Protein 5W89 (pdb70)

Structure (mmCIF, N/CA/C/O backbone):
data_5W89
#
_entry.id   5W89
#
_cell.length_a   43.390
_cell.length_b   43.390
_cell.length_c   163.430
_cell.angle_alpha   90.000
_cell.angle_beta   90.000
_cell.angle_gamma   90.000
#
_symmetry.space_group_name_H-M   'P 41 21 2'
#
loop_
_entity.id
_entity.type
_entity.pdbx_description
1 polymer 'Induced myeloid leukemia cell differentiation protein Mcl-1'
2 polymer 'modified Bim BH3 peptide SAH-MS1-18'
3 non-polymer 'ZINC ION'
4 water water
#
loop_
_atom_site.group_PDB
_atom_site.id
_atom_site.type_symbol
_atom_site.label_atom_id
_atom_site.label_alt_id
_atom_site.label_comp_id
_atom_site.label_asym_id
_atom_site.label_entity_id
_atom_site.label_seq_id
_atom_site.pdbx_PDB_ins_code
_atom_site.Cartn_x
_atom_site.Cartn_y
_atom_site.Cartn_z
_atom_site.occupancy
_atom_site.B_iso_or_equiv
_atom_site.auth_seq_id
_atom_site.auth_comp_id
_atom_site.auth_asym_id
_atom_site.auth_atom_id
_atom_site.pdbx_PDB_model_num
ATOM 1 N N . GLY A 1 1 ? 28.230 55.139 -0.336 1.00 71.31 171 GLY A N 1
ATOM 2 C CA . GLY A 1 1 ? 29.330 54.486 0.352 1.00 69.08 171 GLY A CA 1
ATOM 3 C C . GLY A 1 1 ? 28.880 53.247 1.106 1.00 67.89 171 GLY A C 1
ATOM 4 O O . GLY A 1 1 ? 29.071 53.129 2.316 1.00 69.28 171 GLY A O 1
ATOM 7 N N . ASP A 1 2 ? 28.280 52.319 0.363 1.00 64.13 172 ASP A N 1
ATOM 8 C CA . ASP A 1 2 ? 27.732 51.078 0.905 1.00 56.92 172 ASP A CA 1
ATOM 9 C C . ASP A 1 2 ? 26.381 51.306 1.573 1.00 48.14 172 ASP A C 1
ATOM 10 O O . ASP A 1 2 ? 26.266 51.368 2.807 1.00 40.21 172 ASP A O 1
ATOM 19 N N . GLU A 1 3 ? 25.343 51.393 0.746 1.00 44.10 173 GLU A N 1
ATOM 20 C CA A GLU A 1 3 ? 23.992 51.627 1.246 0.50 42.17 173 GLU A CA 1
ATOM 21 C CA B GLU A 1 3 ? 24.012 51.640 1.278 0.50 43.77 173 GLU A CA 1
ATOM 22 C C . GLU A 1 3 ? 23.491 50.443 2.064 1.00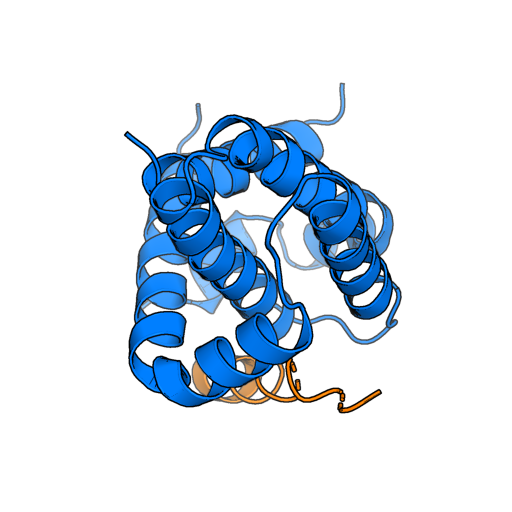 40.12 173 GLU A C 1
ATOM 23 O O . GLU A 1 3 ? 22.781 50.626 3.059 1.00 37.19 173 GLU A O 1
ATOM 46 N N . LEU A 1 4 ? 23.832 49.217 1.654 1.00 34.25 174 LEU A N 1
ATOM 47 C CA . LEU A 1 4 ? 23.374 48.057 2.419 1.00 27.69 174 LEU A CA 1
ATOM 48 C C . LEU A 1 4 ? 23.929 48.095 3.832 1.00 25.77 174 LEU A C 1
ATOM 49 O O . LEU A 1 4 ? 23.204 47.843 4.799 1.00 25.40 174 LEU A O 1
ATOM 65 N N . TYR A 1 5 ? 25.217 48.403 3.974 1.00 27.39 175 TYR A N 1
ATOM 66 C CA . TYR A 1 5 ? 25.792 48.538 5.306 1.00 26.03 175 TYR A CA 1
ATOM 67 C C . TYR A 1 5 ? 25.079 49.624 6.095 1.00 26.08 175 TYR A C 1
ATOM 68 O O . TYR A 1 5 ? 24.700 49.417 7.247 1.00 23.01 175 TYR A O 1
ATOM 86 N N . ARG A 1 6 ? 24.917 50.804 5.499 1.00 27.27 176 ARG A N 1
ATOM 87 C CA . ARG A 1 6 ? 24.267 51.903 6.202 1.00 27.33 176 ARG A CA 1
ATOM 88 C C . ARG A 1 6 ? 22.869 51.515 6.671 1.00 25.49 176 ARG A C 1
ATOM 89 O O . ARG A 1 6 ? 22.473 51.793 7.812 1.00 24.53 176 ARG A O 1
ATOM 110 N N . GLN A 1 7 ? 22.094 50.890 5.795 1.00 23.78 177 GLN A N 1
ATOM 111 C CA . GLN A 1 7 ? 20.731 50.497 6.142 1.00 22.50 177 GLN A CA 1
ATOM 112 C C . GLN A 1 7 ? 20.731 49.445 7.248 1.00 21.90 177 GLN A C 1
ATOM 113 O O . GLN A 1 7 ? 19.953 49.530 8.212 1.00 20.26 177 GLN A O 1
ATOM 127 N N . SER A 1 8 ? 21.588 48.431 7.109 1.00 19.56 178 SER A N 1
ATOM 128 C CA . SER A 1 8 ? 21.693 47.380 8.111 1.00 17.82 178 SER A CA 1
ATOM 129 C C . SER A 1 8 ? 22.072 47.962 9.462 1.00 19.72 178 SER A C 1
ATOM 130 O O . SER A 1 8 ? 21.491 47.599 10.491 1.00 19.07 178 SER A O 1
ATOM 138 N N . LEU A 1 9 ? 23.043 48.876 9.479 1.00 19.58 179 LEU A N 1
ATOM 139 C CA . LEU A 1 9 ? 23.463 49.477 10.735 1.00 20.96 179 LEU A CA 1
ATOM 140 C C . LEU A 1 9 ? 22.325 50.263 11.371 1.00 20.32 179 LEU A C 1
ATOM 141 O O . LEU A 1 9 ? 22.150 50.229 12.594 1.00 20.36 179 LEU A O 1
ATOM 157 N N . GLU A 1 10 ? 21.558 51.004 10.573 1.00 19.41 180 GLU A N 1
ATOM 158 C CA . GLU A 1 10 ? 20.463 51.773 11.140 1.00 20.26 180 GLU A CA 1
ATOM 159 C C . GLU A 1 10 ? 19.453 50.856 11.813 1.00 20.94 180 GLU A C 1
ATOM 160 O O . GLU A 1 10 ? 19.026 51.100 12.949 1.00 23.25 180 GLU A O 1
ATOM 172 N N . ILE A 1 11 ? 19.045 49.795 11.119 1.00 19.63 181 ILE A N 1
ATOM 173 C CA . ILE A 1 11 ? 18.052 48.874 11.664 1.00 20.87 181 ILE A CA 1
ATOM 174 C C . ILE A 1 11 ? 18.578 48.202 12.925 1.00 17.60 181 ILE A C 1
ATOM 175 O O . ILE A 1 11 ? 17.930 48.216 13.976 1.00 19.10 181 ILE A O 1
ATOM 191 N N . ILE A 1 12 ? 19.765 47.598 12.837 1.00 17.30 182 ILE A N 1
ATOM 192 C CA . ILE A 1 12 ? 20.283 46.801 13.947 1.00 18.09 182 ILE A CA 1
ATOM 193 C C . ILE A 1 12 ? 20.629 47.688 15.141 1.00 18.10 182 ILE A C 1
ATOM 194 O O . ILE A 1 12 ? 20.342 47.343 16.294 1.00 17.94 182 ILE A O 1
ATOM 210 N N . SER A 1 13 ? 21.238 48.846 14.882 1.00 18.36 183 SER A N 1
ATOM 211 C CA . SER A 1 13 ? 21.575 49.787 15.951 1.00 18.58 183 SER A CA 1
ATOM 212 C C . SER A 1 13 ? 20.333 50.288 16.666 1.00 18.32 183 SER A C 1
ATOM 213 O O . SER A 1 13 ? 20.328 50.420 17.895 1.00 19.68 183 SER A O 1
ATOM 221 N N . ARG A 1 14 ? 19.281 50.624 15.929 1.00 18.47 184 ARG A N 1
ATOM 222 C CA . ARG A 1 14 ? 18.097 51.157 16.594 1.00 18.53 184 ARG A CA 1
ATOM 223 C C . ARG A 1 14 ? 17.495 50.114 17.518 1.00 18.28 184 ARG A C 1
ATOM 224 O O . ARG A 1 14 ? 17.109 50.416 18.649 1.00 20.55 184 ARG A O 1
ATOM 245 N N . TYR A 1 15 ? 17.464 4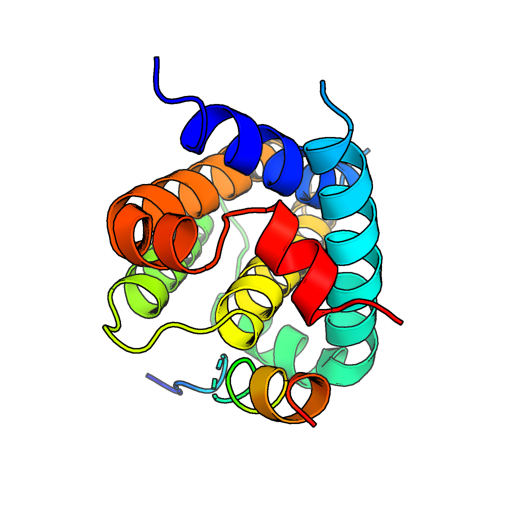8.864 17.066 1.00 17.62 185 TYR A N 1
ATOM 246 C CA . TYR A 1 15 ? 16.898 47.804 17.894 1.00 17.12 185 TYR A CA 1
ATOM 247 C C . TYR A 1 15 ? 17.717 47.588 19.155 1.00 16.07 185 TYR A C 1
ATOM 248 O O . TYR A 1 15 ? 17.165 47.501 20.249 1.00 19.41 185 TYR A O 1
ATOM 266 N N . LEU A 1 16 ? 19.033 47.481 19.025 1.00 16.58 186 LEU A N 1
ATOM 267 C CA . LEU A 1 16 ? 19.846 47.253 20.212 1.00 16.76 186 LEU A CA 1
ATOM 268 C C . LEU A 1 16 ? 19.860 48.467 21.134 1.00 17.96 186 LEU A C 1
ATOM 269 O O . LEU A 1 16 ? 19.789 48.318 22.361 1.00 19.63 186 LEU A O 1
ATOM 285 N N . ARG A 1 17 ? 19.975 49.674 20.576 1.00 19.05 187 ARG A N 1
ATOM 286 C CA . ARG A 1 17 ? 20.006 50.864 21.416 1.00 20.92 187 ARG A CA 1
ATOM 287 C C . ARG A 1 17 ? 18.685 51.086 22.144 1.00 21.37 187 ARG A C 1
ATOM 288 O O . ARG A 1 17 ? 18.671 51.711 23.213 1.00 25.45 187 ARG A O 1
ATOM 309 N N . GLU A 1 18 ? 17.585 50.544 21.606 1.00 22.10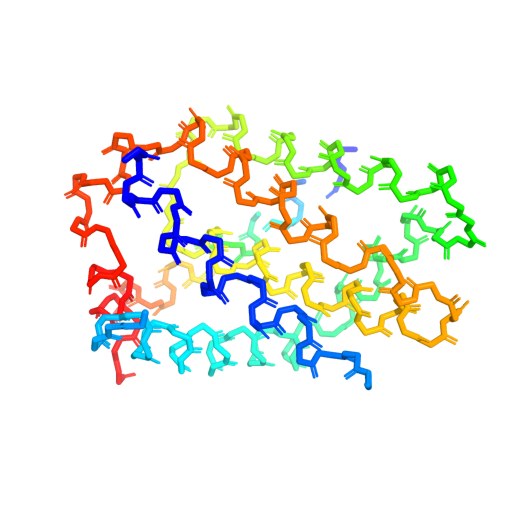 188 GLU A N 1
ATOM 310 C CA . GLU A 1 18 ? 16.286 50.593 22.266 1.00 24.28 188 GLU A CA 1
ATOM 311 C C . GLU A 1 18 ? 16.290 49.893 23.613 1.00 25.00 188 GLU A C 1
ATOM 312 O O . GLU A 1 18 ? 15.367 50.098 24.401 1.00 28.00 188 GLU A O 1
ATOM 324 N N . GLN A 1 19 ? 17.261 49.024 23.866 1.00 21.48 189 GLN A N 1
ATOM 325 C CA . GLN A 1 19 ? 17.341 48.315 25.131 1.00 22.57 189 GLN A CA 1
ATOM 326 C C . GLN A 1 19 ? 18.007 49.156 26.212 1.00 26.10 189 GLN A C 1
ATOM 327 O O . GLN A 1 19 ? 17.910 48.809 27.391 1.00 32.18 189 GLN A O 1
ATOM 341 N N . ALA A 1 20 ? 18.645 50.263 25.840 1.00 29.54 190 ALA A N 1
ATOM 342 C CA . ALA A 1 20 ? 19.298 51.166 26.773 1.00 31.73 190 ALA A CA 1
ATOM 343 C C . ALA A 1 20 ? 18.420 52.387 27.001 1.00 26.90 190 ALA A C 1
ATOM 344 O O . ALA A 1 20 ? 17.361 52.539 26.404 1.00 27.71 190 ALA A O 1
ATOM 351 N N . THR A 1 21 ? 18.854 53.280 27.881 1.00 29.41 191 THR A N 1
ATOM 352 C CA . THR A 1 21 ? 18.044 54.460 28.209 1.00 35.22 191 THR A CA 1
ATOM 353 C C . THR A 1 21 ? 18.638 55.770 27.689 1.00 42.92 191 THR A C 1
ATOM 354 O O . THR A 1 21 ? 19.756 55.801 27.183 1.00 46.15 191 THR A O 1
ATOM 360 N N . SER A 1 32 ? 17.045 57.411 6.684 1.00 63.95 202 SER A N 1
ATOM 361 C CA . SER A 1 32 ? 15.685 56.977 6.981 1.00 69.10 202 SER A CA 1
ATOM 362 C C . SER A 1 32 ? 14.905 56.682 5.698 1.00 72.84 202 SER A C 1
ATOM 363 O O . SER A 1 32 ? 14.774 57.548 4.828 1.00 77.96 202 SER A O 1
ATOM 370 N N . GLY A 1 33 ? 14.389 55.451 5.591 1.00 64.56 203 GLY A N 1
ATOM 371 C CA . GLY A 1 33 ? 13.571 55.064 4.462 1.00 52.96 203 GLY A CA 1
ATOM 372 C C . GLY A 1 33 ? 12.471 54.117 4.900 1.00 43.59 203 GLY A C 1
ATOM 373 O O . GLY A 1 33 ? 12.476 53.594 6.020 1.00 42.40 203 GLY A O 1
ATOM 377 N N . ALA A 1 34 ? 11.516 53.905 3.990 1.00 41.85 204 ALA A N 1
ATOM 378 C CA . ALA A 1 34 ? 10.384 53.033 4.294 1.00 38.91 204 ALA A CA 1
ATOM 379 C C 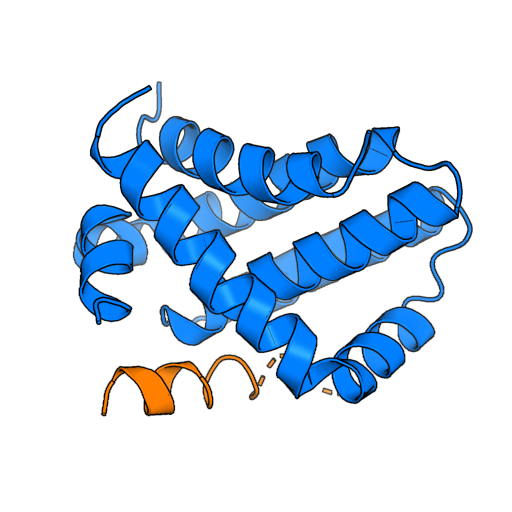. ALA A 1 34 ? 10.839 51.618 4.620 1.00 32.59 204 ALA A C 1
ATOM 380 O O . ALA A 1 34 ? 10.337 50.999 5.564 1.00 31.55 204 ALA A O 1
ATOM 387 N N . THR A 1 35 ? 11.795 51.083 3.856 1.00 31.84 205 THR A N 1
ATOM 388 C CA . THR A 1 35 ? 12.258 49.729 4.124 1.00 28.11 205 THR A CA 1
ATOM 389 C C . THR A 1 35 ? 12.851 49.633 5.518 1.00 25.73 205 THR A C 1
ATOM 390 O O . THR A 1 35 ? 12.593 48.673 6.247 1.00 23.70 205 THR A O 1
ATOM 401 N N . SER A 1 36 ? 13.655 50.622 5.907 1.00 25.41 206 SER A N 1
ATOM 402 C CA . SER A 1 36 ? 14.313 50.551 7.207 1.00 22.91 206 SER A CA 1
ATOM 403 C C . SER A 1 36 ? 13.293 50.572 8.340 1.00 21.87 206 SER A C 1
ATOM 404 O O . SER A 1 36 ? 13.430 49.831 9.319 1.00 22.09 206 SER A O 1
ATOM 412 N N . ARG A 1 37 ? 12.259 51.412 8.228 1.00 23.36 207 ARG A N 1
ATOM 413 C CA . ARG A 1 37 ? 11.234 51.478 9.270 1.00 23.34 207 ARG A CA 1
ATOM 414 C C . ARG A 1 37 ? 10.488 50.159 9.391 1.00 20.29 207 ARG A C 1
ATOM 415 O O . ARG A 1 37 ? 10.243 49.674 10.500 1.00 20.81 207 ARG A O 1
ATOM 436 N N . LYS A 1 38 ? 10.064 49.589 8.264 1.00 19.10 208 LYS A N 1
ATOM 437 C CA . LYS A 1 38 ? 9.347 48.325 8.314 1.00 19.98 208 LYS A CA 1
ATOM 438 C C . LYS A 1 38 ? 10.246 47.206 8.818 1.00 19.39 208 LYS A C 1
ATOM 439 O O . LYS A 1 38 ? 9.781 46.306 9.524 1.00 20.24 208 LYS A O 1
ATOM 458 N N . ALA A 1 39 ? 11.521 47.214 8.422 1.00 19.16 209 ALA A N 1
ATOM 459 C CA . ALA A 1 39 ? 12.429 46.165 8.853 1.00 16.70 209 ALA A CA 1
ATOM 460 C C . ALA A 1 39 ? 12.662 46.251 10.356 1.00 15.68 209 ALA A C 1
ATOM 461 O O . ALA A 1 39 ? 12.702 45.232 11.044 1.00 17.41 209 ALA A O 1
ATOM 468 N N . LEU A 1 40 ? 12.791 47.467 10.893 1.00 17.87 210 LEU A N 1
ATOM 469 C CA . LEU A 1 40 ? 12.926 47.617 12.340 1.00 18.79 210 LEU A CA 1
ATOM 470 C C . LEU A 1 40 ? 11.700 47.076 13.071 1.00 16.77 210 LEU A C 1
ATOM 471 O O . LEU A 1 40 ? 11.824 46.358 14.065 1.00 17.91 210 LEU A O 1
ATOM 487 N N . GLU A 1 41 ? 10.505 47.408 12.589 1.00 18.29 211 GLU A N 1
ATOM 488 C CA . GLU A 1 41 ? 9.299 46.887 13.217 1.00 17.75 211 GLU A CA 1
ATOM 489 C C . GLU A 1 41 ? 9.252 45.360 13.143 1.00 17.70 211 GLU A C 1
ATOM 490 O O . GLU A 1 41 ? 8.907 44.692 14.129 1.00 18.24 211 GLU A O 1
ATOM 502 N N . THR A 1 42 ? 9.626 44.782 11.997 1.00 17.61 212 THR A N 1
ATOM 503 C CA . THR A 1 42 ? 9.662 43.322 11.886 1.00 17.64 212 THR A CA 1
ATOM 504 C C . THR A 1 42 ? 10.702 42.724 12.827 1.00 17.96 212 THR A C 1
ATOM 505 O O . THR A 1 42 ? 10.444 41.734 13.517 1.00 17.35 212 THR A O 1
ATOM 516 N N . LEU A 1 43 ? 11.896 43.308 12.845 1.00 17.79 213 LEU A N 1
ATOM 517 C CA . LEU A 1 43 ? 12.964 42.802 13.690 1.00 17.34 213 LEU A CA 1
ATOM 518 C C . LEU A 1 43 ? 12.561 42.824 15.159 1.00 17.69 213 LEU A C 1
ATOM 519 O O . LEU A 1 43 ? 12.777 41.857 15.896 1.00 18.32 213 LEU A O 1
ATOM 535 N N . ARG A 1 44 ? 12.013 43.944 15.615 1.00 18.47 214 ARG A N 1
ATOM 536 C CA . ARG A 1 44 ? 11.579 44.024 17.003 1.00 20.10 214 ARG A CA 1
ATOM 537 C C . ARG A 1 44 ? 10.472 43.014 17.299 1.00 21.25 214 ARG A C 1
ATOM 538 O O . ARG A 1 44 ? 10.485 42.357 18.352 1.00 20.29 214 ARG A O 1
ATOM 559 N N . ARG A 1 45 ? 9.497 42.881 16.390 1.00 18.39 215 ARG A N 1
ATOM 560 C CA . ARG A 1 45 ? 8.372 41.982 16.639 1.00 19.89 215 ARG A CA 1
ATOM 561 C C . ARG A 1 45 ? 8.852 40.531 16.763 1.00 19.77 215 ARG A C 1
ATOM 562 O O . ARG A 1 45 ? 8.537 39.835 17.739 1.00 20.91 215 ARG A O 1
ATOM 583 N N . VAL A 1 46 ? 9.643 40.066 15.794 1.00 18.57 216 VAL A N 1
ATOM 584 C CA . VAL A 1 46 ? 10.141 38.692 15.823 1.00 18.06 216 VAL A CA 1
ATOM 585 C C . VAL A 1 46 ? 11.172 38.536 16.927 1.00 18.42 216 VAL A C 1
ATOM 586 O O . VAL A 1 46 ? 11.127 37.584 17.708 1.00 19.01 216 VAL A O 1
ATOM 599 N N . GLY A 1 47 ? 12.105 39.480 17.016 1.00 18.07 217 GLY A N 1
ATOM 600 C CA . GLY A 1 47 ? 13.197 39.343 17.974 1.00 18.65 217 GLY A CA 1
ATOM 601 C C . GLY A 1 47 ? 12.738 39.384 19.421 1.00 17.79 217 GLY A C 1
ATOM 602 O O . GLY A 1 47 ? 13.258 38.661 20.270 1.00 18.85 217 GLY A O 1
ATOM 606 N N . ASP A 1 48 ? 11.780 40.246 19.733 1.00 17.71 218 ASP A N 1
ATOM 607 C CA . ASP A 1 48 ? 11.267 40.261 21.093 1.00 18.72 218 ASP A CA 1
ATOM 608 C C . ASP A 1 48 ? 10.519 38.966 21.406 1.00 20.10 218 ASP A C 1
ATOM 609 O O . ASP A 1 48 ? 10.571 38.474 22.538 1.00 19.81 218 ASP A O 1
ATOM 618 N N . GLY A 1 49 ? 9.800 38.421 20.420 1.00 19.43 219 GLY A N 1
ATOM 619 C CA . GLY A 1 49 ? 9.190 37.114 20.589 1.00 19.36 219 GLY A CA 1
ATOM 620 C C . GLY A 1 49 ? 10.208 36.015 20.851 1.00 19.16 219 GLY A C 1
ATOM 621 O O . GLY A 1 49 ? 9.981 35.139 21.685 1.00 21.01 219 GLY A O 1
ATOM 625 N N . VAL A 1 50 ? 11.318 36.011 20.104 1.00 18.56 220 VAL A N 1
ATOM 626 C CA . VAL A 1 50 ? 12.352 35.001 20.320 1.00 19.60 220 VAL A CA 1
ATOM 627 C C . VAL A 1 50 ? 12.878 35.097 21.742 1.00 19.26 220 VAL A C 1
ATOM 628 O O . VAL A 1 50 ? 13.019 34.090 22.436 1.00 18.96 220 VAL A O 1
ATOM 641 N N . GLN A 1 51 ? 13.176 36.319 22.196 1.00 19.49 221 GLN A N 1
ATOM 642 C CA . GLN A 1 51 ? 13.653 36.511 23.569 1.00 18.89 221 GLN A CA 1
ATOM 643 C C . GLN A 1 51 ? 12.649 36.013 24.598 1.00 20.54 221 GLN A C 1
ATOM 644 O O . GLN A 1 51 ? 13.029 35.371 25.583 1.00 26.03 221 GLN A O 1
ATOM 658 N N . ARG A 1 52 ? 11.368 36.320 24.407 1.00 19.53 222 ARG A N 1
ATOM 659 C CA . ARG A 1 52 ? 10.345 35.902 25.362 1.00 24.64 222 ARG A CA 1
ATOM 660 C C . ARG A 1 52 ? 10.259 34.383 25.437 1.00 26.29 222 ARG A C 1
ATOM 661 O O . ARG A 1 52 ? 10.197 33.804 26.525 1.00 28.20 222 ARG A O 1
ATOM 682 N N . ASN A 1 53 ? 10.266 33.720 24.282 1.00 20.95 223 ASN A N 1
ATOM 683 C CA . ASN A 1 53 ? 10.056 32.278 24.230 1.00 23.02 223 ASN A CA 1
ATOM 684 C C . ASN A 1 53 ? 11.306 31.500 24.562 1.00 22.50 223 ASN A C 1
ATOM 685 O O . ASN A 1 53 ? 11.205 30.319 24.932 1.00 24.87 223 ASN A O 1
ATOM 696 N N . HIS A 1 54 ? 12.470 32.129 24.460 1.00 18.08 224 HIS A N 1
ATOM 697 C CA . HIS A 1 54 ? 13.736 31.441 24.640 1.00 18.27 224 HIS A CA 1
ATOM 698 C C . HIS A 1 54 ? 14.556 32.057 25.766 1.00 19.52 224 HIS A C 1
ATOM 699 O O . HIS A 1 54 ? 15.789 31.987 25.776 1.00 19.74 224 HIS A O 1
ATOM 713 N N . GLU A 1 55 ? 13.865 32.587 26.775 1.00 18.64 225 GLU A N 1
ATOM 714 C CA . GLU A 1 55 ? 14.568 33.286 27.841 1.00 19.73 225 GLU A CA 1
ATOM 715 C C . GLU A 1 55 ? 15.538 32.362 28.578 1.00 17.51 225 GLU A C 1
ATOM 716 O O . GLU A 1 55 ? 16.671 32.755 28.855 1.00 20.46 225 GLU A O 1
ATOM 728 N N . THR A 1 56 ? 15.104 31.151 28.946 1.00 18.63 226 THR A N 1
ATOM 729 C CA . THR A 1 56 ? 15.986 30.250 29.689 1.00 19.78 226 THR A CA 1
ATOM 730 C C . THR A 1 56 ? 17.221 29.905 28.872 1.00 18.99 226 THR A C 1
ATOM 731 O O . THR A 1 56 ? 18.345 29.934 29.379 1.00 19.33 226 THR A O 1
ATOM 742 N N . ALA A 1 57 ? 17.037 29.606 27.587 1.00 19.11 227 ALA A N 1
ATOM 743 C CA . ALA A 1 57 ? 18.174 29.290 26.741 1.00 20.38 227 ALA A CA 1
ATOM 744 C C . ALA A 1 57 ? 19.105 30.484 26.632 1.00 17.39 227 ALA A C 1
ATOM 745 O O . ALA A 1 57 ? 20.330 30.345 26.762 1.00 20.05 227 ALA A O 1
ATOM 752 N N . PHE A 1 58 ? 18.538 31.671 26.393 1.00 17.75 228 PHE A N 1
ATOM 753 C CA . PHE A 1 58 ? 19.351 32.865 26.243 1.00 18.19 228 PHE A CA 1
ATOM 754 C C . PHE A 1 58 ? 20.056 33.201 27.540 1.00 19.00 228 PHE A C 1
ATOM 755 O O . PHE A 1 58 ? 21.219 33.602 27.526 1.00 19.01 228 PHE A O 1
ATOM 772 N N . GLN A 1 59 ? 19.374 33.025 28.675 1.00 17.67 229 GLN A N 1
ATOM 773 C CA . GLN A 1 59 ? 20.021 33.240 29.962 1.00 21.34 229 GLN A CA 1
ATOM 774 C C . GLN A 1 59 ? 21.206 32.303 30.150 1.00 19.08 229 GLN A C 1
ATOM 775 O O . GLN A 1 59 ? 22.258 32.718 30.645 1.00 20.56 229 GLN A O 1
ATOM 789 N N . GLY A 1 60 ? 21.071 31.045 29.741 1.00 18.29 230 GLY A N 1
ATOM 790 C CA . GLY A 1 60 ? 22.170 30.105 29.899 1.00 20.49 230 GLY A CA 1
ATOM 791 C C . GLY A 1 60 ? 23.338 30.457 29.003 1.00 20.85 230 GLY A C 1
ATOM 792 O O . GLY A 1 60 ? 24.501 30.359 29.411 1.00 22.31 230 GLY A O 1
ATOM 796 N N . MET A 1 61 ? 23.048 30.943 27.800 1.00 20.40 231 MET A N 1
ATOM 797 C CA . MET A 1 61 ? 24.122 31.383 26.920 1.00 20.42 231 MET A CA 1
ATOM 798 C C . MET A 1 61 ? 24.807 32.611 27.482 1.00 19.55 231 MET A C 1
ATOM 799 O O . MET A 1 61 ? 26.037 32.700 27.474 1.00 21.45 231 MET A O 1
ATOM 813 N N . LEU A 1 62 ? 24.028 33.552 28.009 1.00 17.70 232 LEU A N 1
ATOM 814 C CA . LEU A 1 62 ? 24.596 34.746 28.613 1.00 20.07 232 LEU A CA 1
ATOM 815 C C . LEU A 1 62 ? 25.440 34.388 29.824 1.00 20.63 232 LEU A C 1
ATOM 816 O O . LEU A 1 62 ? 26.520 34.952 30.026 1.00 21.62 232 LEU A O 1
ATOM 832 N N . ARG A 1 63 ? 24.978 33.428 30.618 1.00 21.88 233 ARG A N 1
ATOM 833 C CA . ARG A 1 63 ? 25.743 32.998 31.777 1.00 22.82 233 ARG A CA 1
ATOM 834 C C . ARG A 1 63 ? 27.087 32.442 31.346 1.00 22.40 233 ARG A C 1
ATOM 835 O O . ARG A 1 63 ? 28.104 32.697 31.988 1.00 25.33 233 ARG A O 1
ATOM 856 N N . LYS A 1 64 ? 27.107 31.659 30.265 1.00 23.66 234 LYS A N 1
ATOM 857 C CA . LYS A 1 64 ? 28.364 31.127 29.768 1.00 25.51 234 LYS A CA 1
ATOM 858 C C . LYS A 1 64 ? 29.312 32.245 29.348 1.00 24.56 234 LYS A C 1
ATOM 859 O O . LYS A 1 64 ? 30.527 32.149 29.556 1.00 28.34 234 LYS A O 1
ATOM 878 N N . LEU A 1 65 ? 28.779 33.313 28.752 1.00 23.34 235 LEU A N 1
ATOM 879 C CA . LEU A 1 65 ? 29.605 34.457 28.381 1.00 23.84 235 LEU A CA 1
ATOM 880 C C . LEU A 1 65 ? 30.128 35.202 29.603 1.00 22.95 235 LEU A C 1
ATOM 881 O O . LEU A 1 65 ? 31.210 35.804 29.554 1.00 25.37 235 LEU A O 1
ATOM 897 N N . ASP A 1 66 ? 29.382 35.173 30.697 1.00 23.08 236 ASP A N 1
ATOM 898 C CA . ASP A 1 66 ? 29.817 35.711 31.983 1.00 24.74 236 ASP A CA 1
ATOM 899 C C . ASP A 1 66 ? 30.360 37.131 31.825 1.00 27.01 236 ASP A C 1
ATOM 900 O O . ASP A 1 66 ? 31.512 37.433 32.140 1.00 27.70 236 ASP A O 1
ATOM 909 N N . ILE A 1 67 ? 29.496 38.017 31.352 1.00 21.26 237 ILE A N 1
ATOM 910 C CA . ILE A 1 67 ? 29.908 39.369 30.999 1.00 21.92 237 ILE A CA 1
ATOM 911 C C . ILE A 1 67 ? 29.848 40.244 32.249 1.00 22.25 237 ILE A C 1
ATOM 912 O O . ILE A 1 67 ? 28.765 40.612 32.722 1.00 22.99 237 ILE A O 1
ATOM 928 N N . LYS A 1 68 ? 31.023 40.611 32.765 1.00 21.04 238 LYS A N 1
ATOM 929 C CA . LYS A 1 68 ? 31.133 41.471 33.936 1.00 22.99 238 LYS A CA 1
ATOM 930 C C . LYS A 1 68 ? 32.053 42.666 33.719 1.00 25.19 238 LYS A C 1
ATOM 931 O O . LYS A 1 68 ? 32.187 43.493 34.621 1.00 28.06 238 LYS A O 1
ATOM 950 N N . ASN A 1 69 ? 32.692 42.782 32.564 1.00 23.22 239 ASN A N 1
ATOM 951 C CA . ASN A 1 69 ? 33.680 43.827 32.350 1.00 23.02 239 ASN A CA 1
ATOM 952 C C . ASN A 1 69 ? 33.881 43.988 30.849 1.00 22.67 239 ASN A C 1
ATOM 953 O O . ASN A 1 69 ? 33.231 43.321 30.036 1.00 22.90 239 ASN A O 1
ATOM 964 N N . GLU A 1 70 ? 34.767 44.909 30.479 1.00 22.76 240 GLU A N 1
ATOM 965 C CA . GLU A 1 70 ? 34.965 45.213 29.059 1.00 22.88 240 GLU A CA 1
ATOM 966 C C . GLU A 1 70 ? 35.637 44.062 28.323 1.00 25.54 240 GLU A C 1
ATOM 967 O O . GLU A 1 70 ? 35.340 43.809 27.149 1.00 24.18 240 GLU A O 1
ATOM 979 N N . ASP A 1 71 ? 36.558 43.372 28.981 1.00 25.94 241 ASP A N 1
ATOM 980 C CA . ASP A 1 71 ? 37.238 42.250 28.348 1.00 33.63 241 ASP A CA 1
ATOM 981 C C . ASP A 1 71 ? 36.241 41.195 27.905 1.00 30.64 241 ASP A C 1
ATOM 982 O O . ASP A 1 71 ? 36.391 40.596 26.835 1.00 30.17 241 ASP A O 1
ATOM 991 N N . ASP A 1 72 ? 35.198 40.979 28.706 1.00 24.27 242 ASP A N 1
ATOM 992 C CA . ASP A 1 72 ? 34.222 39.941 28.398 1.00 23.08 242 ASP A CA 1
ATOM 993 C C . ASP A 1 72 ? 33.401 40.278 27.161 1.00 21.62 242 ASP A C 1
ATOM 994 O O . ASP A 1 72 ? 32.874 39.376 26.510 1.00 22.22 242 ASP A O 1
ATOM 1003 N N . VAL A 1 73 ? 33.235 41.564 26.847 1.00 21.50 243 VAL A N 1
ATOM 1004 C CA . VAL A 1 73 ? 32.485 41.935 25.655 1.00 21.96 243 VAL A CA 1
ATOM 1005 C C . VAL A 1 73 ? 33.220 41.526 24.382 1.00 29.73 243 VAL A C 1
ATOM 1006 O O . VAL A 1 73 ? 32.587 41.335 23.340 1.00 31.57 243 VAL A O 1
ATOM 1019 N N . LYS A 1 74 ? 34.540 41.375 24.438 1.00 35.31 244 LYS A N 1
ATOM 1020 C CA . LYS A 1 74 ? 35.262 40.843 23.283 1.00 41.62 244 LYS A CA 1
ATOM 1021 C 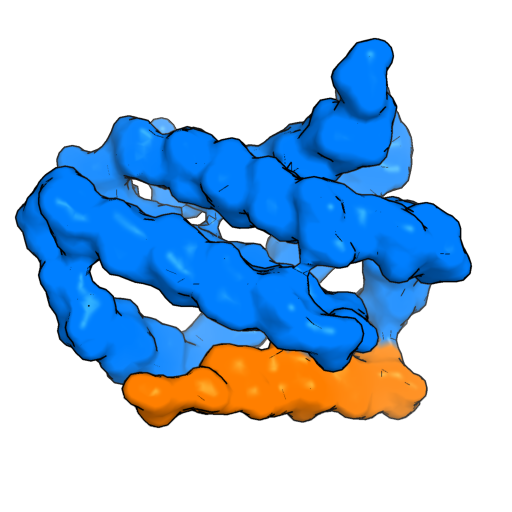C . LYS A 1 74 ? 34.715 39.482 22.868 1.00 43.97 244 LYS A C 1
ATOM 1022 O O . LYS A 1 74 ? 34.511 39.219 21.676 1.00 45.60 244 LYS A O 1
ATOM 1041 N N . SER A 1 75 ? 34.481 38.598 23.841 1.00 47.45 245 SER A N 1
ATOM 1042 C CA . SER A 1 75 ? 34.016 37.250 23.530 1.00 50.48 245 SER A CA 1
ATOM 1043 C C . SER A 1 75 ? 32.769 37.292 22.672 1.00 45.90 245 SER A C 1
ATOM 1044 O O . SER A 1 75 ? 32.588 36.467 21.772 1.00 47.26 245 SER A O 1
ATOM 1052 N N . LEU A 1 76 ? 31.881 38.234 22.956 1.00 40.89 246 LEU A N 1
ATOM 1053 C CA . LEU A 1 76 ? 30.633 38.308 22.216 1.00 39.16 246 LEU A CA 1
ATOM 1054 C C . LEU A 1 76 ? 30.873 38.615 20.739 1.00 37.11 246 LEU A C 1
ATOM 1055 O O . LEU A 1 76 ? 30.265 37.993 19.860 1.00 37.61 246 LEU A O 1
ATOM 1071 N N . SER A 1 77 ? 31.768 39.555 20.432 1.00 35.07 247 SER A N 1
ATOM 1072 C CA . SER A 1 77 ? 32.058 39.804 19.028 1.00 33.33 247 SER A CA 1
ATOM 1073 C C . SER A 1 77 ? 32.626 38.554 18.376 1.00 27.06 247 SER A C 1
ATOM 1074 O O . SER A 1 77 ? 32.355 38.281 17.206 1.00 29.72 247 SER A O 1
ATOM 1082 N N . ARG A 1 78 ? 33.365 37.756 19.130 1.00 27.16 248 ARG A N 1
ATOM 1083 C CA . ARG A 1 78 ? 33.888 36.522 18.558 1.00 29.65 248 ARG A CA 1
ATOM 1084 C C . ARG A 1 78 ? 32.785 35.503 18.254 1.00 28.29 248 ARG A C 1
ATOM 1085 O O . ARG A 1 78 ? 32.887 34.785 17.255 1.00 26.91 248 ARG A O 1
ATOM 1106 N N . VAL A 1 79 ? 31.736 35.428 19.085 1.00 30.09 249 VAL A N 1
ATOM 1107 C CA . VAL A 1 79 ? 30.582 34.571 18.789 1.00 30.06 249 VAL A CA 1
ATOM 1108 C C . VAL A 1 79 ? 29.915 34.987 17.485 1.00 30.54 249 VAL A C 1
ATOM 1109 O O . VAL A 1 79 ? 29.549 34.145 16.659 1.00 30.61 249 VAL A O 1
ATOM 1122 N N . MET A 1 80 ? 29.692 36.294 17.304 1.00 28.74 250 MET A N 1
ATOM 1123 C CA . MET A 1 80 ? 29.060 36.756 16.070 1.00 30.14 250 MET A CA 1
ATOM 1124 C C . MET A 1 80 ? 29.888 36.359 14.867 1.00 27.89 250 MET A C 1
ATOM 1125 O O . MET A 1 80 ? 29.363 35.838 13.875 1.00 30.18 250 MET A O 1
ATOM 1139 N N . ILE A 1 81 ? 31.198 36.601 14.933 1.00 25.78 251 ILE A N 1
ATOM 1140 C CA . ILE A 1 81 ? 32.040 36.222 13.817 1.00 25.89 251 ILE A CA 1
ATOM 1141 C C . ILE A 1 81 ? 31.918 34.734 13.570 1.00 25.79 251 ILE A C 1
ATOM 1142 O O . ILE A 1 81 ? 31.792 34.282 12.429 1.00 26.08 251 ILE A O 1
ATOM 1158 N N . HIS A 1 82 ? 31.929 33.952 14.649 1.00 22.03 252 HIS A N 1
ATOM 1159 C CA . HIS A 1 82 ? 31.870 32.504 14.544 1.00 21.11 252 HIS A CA 1
ATOM 1160 C C . HIS A 1 82 ? 30.599 32.054 13.817 1.00 20.80 252 HIS A C 1
ATOM 1161 O O . HIS A 1 82 ? 30.676 31.291 12.852 1.00 22.04 252 HIS A O 1
ATOM 1175 N N . VAL A 1 83 ? 29.424 32.560 14.214 1.00 23.35 253 VAL A N 1
ATOM 1176 C CA . VAL A 1 83 ? 28.180 32.138 13.550 1.00 25.36 253 VAL A CA 1
ATOM 1177 C C . VAL A 1 83 ? 28.150 32.562 12.082 1.00 26.12 253 VAL A C 1
ATOM 1178 O O . VAL A 1 83 ? 27.846 31.759 11.188 1.00 28.20 253 VAL A O 1
ATOM 1191 N N . PHE A 1 84 ? 28.385 33.844 11.810 1.00 29.56 254 PHE A N 1
ATOM 1192 C CA . PHE A 1 84 ? 28.242 34.336 10.443 1.00 29.58 254 PHE A CA 1
ATOM 1193 C C . PHE A 1 84 ? 29.328 33.813 9.514 1.00 33.89 254 PHE A C 1
ATOM 1194 O O . PHE A 1 84 ? 29.156 33.855 8.288 1.00 33.21 254 PHE A O 1
ATOM 1211 N N . SER A 1 85 ? 30.435 33.320 10.055 1.00 31.48 255 SER A N 1
ATOM 1212 C CA . SER A 1 85 ? 31.433 32.690 9.204 1.00 38.83 255 SER A CA 1
ATOM 1213 C C . SER A 1 85 ? 30.926 31.365 8.663 1.00 34.89 255 SER A C 1
ATOM 1214 O O . SER A 1 85 ? 31.461 30.865 7.670 1.00 37.58 255 SER A O 1
ATOM 1222 N N . ASP A 1 86 ? 29.912 30.787 9.310 1.00 31.53 256 ASP A N 1
ATOM 1223 C CA . ASP A 1 86 ? 29.297 29.562 8.827 1.00 28.76 256 ASP A CA 1
ATOM 1224 C C . ASP A 1 86 ? 28.650 29.829 7.482 1.00 28.95 256 ASP A C 1
ATOM 1225 O O . ASP A 1 86 ? 27.872 30.775 7.331 1.00 30.22 256 ASP A O 1
ATOM 1234 N N . GLY A 1 87 ? 28.979 28.995 6.499 1.00 29.95 257 GLY A N 1
ATOM 1235 C CA . GLY A 1 87 ? 28.408 29.153 5.178 1.00 32.18 257 GLY A CA 1
ATOM 1236 C C . GLY A 1 87 ? 26.906 29.018 5.154 1.00 29.46 257 GLY A C 1
ATOM 1237 O O . GLY A 1 87 ? 26.257 29.554 4.250 1.00 30.28 257 GLY A O 1
ATOM 1241 N N . VAL A 1 88 ? 26.336 28.309 6.125 1.00 24.78 258 VAL A N 1
ATOM 1242 C CA . VAL A 1 88 ? 24.887 28.203 6.227 1.00 25.45 258 VAL A CA 1
ATOM 1243 C C . VAL A 1 88 ? 24.309 29.563 6.588 1.00 28.10 258 VAL A C 1
ATOM 1244 O O . VAL A 1 88 ? 24.704 30.176 7.587 1.00 31.26 258 VAL A O 1
ATOM 1257 N N . THR A 1 89 ? 23.346 30.028 5.790 1.00 22.88 259 THR A N 1
ATOM 1258 C CA . THR A 1 89 ? 22.719 31.328 5.979 1.00 22.69 259 THR A CA 1
ATOM 1259 C C . THR A 1 89 ? 21.223 31.192 5.798 1.00 21.18 259 THR A C 1
ATOM 1260 O O . THR A 1 89 ? 20.762 30.546 4.859 1.00 23.84 259 THR A O 1
ATOM 1271 N N . ASN A 1 90 ? 20.469 31.820 6.695 1.00 19.73 260 ASN A N 1
ATOM 1272 C CA . ASN A 1 90 ? 19.038 31.976 6.491 1.00 20.54 260 ASN A CA 1
ATOM 1273 C C . ASN A 1 90 ? 18.544 33.102 7.391 1.00 17.10 260 ASN A C 1
ATOM 1274 O O . ASN A 1 90 ? 19.259 33.550 8.292 1.00 19.00 260 ASN A O 1
ATOM 1285 N N . TRP A 1 91 ? 17.323 33.570 7.117 1.00 17.71 261 TRP A N 1
ATOM 1286 C CA . TRP A 1 91 ? 16.794 34.697 7.876 1.00 17.08 261 TRP A CA 1
ATOM 1287 C C . TRP A 1 91 ? 16.546 34.331 9.330 1.00 17.30 261 TRP A C 1
ATOM 1288 O O . TRP A 1 91 ? 16.634 35.196 10.205 1.00 17.95 261 TRP A O 1
ATOM 1309 N N . GLY A 1 92 ? 16.176 33.084 9.608 1.00 17.12 262 GLY A N 1
ATOM 1310 C CA . GLY A 1 92 ? 16.012 32.680 11.001 1.00 17.92 262 GLY A CA 1
ATOM 1311 C C . GLY A 1 92 ? 17.285 32.847 11.805 1.00 16.42 262 GLY A C 1
ATOM 1312 O O . GLY A 1 92 ? 17.271 33.363 12.928 1.00 17.74 262 GLY A O 1
ATOM 1316 N N . ARG A 1 93 ? 18.414 32.430 11.240 1.00 17.23 263 ARG A N 1
ATOM 1317 C CA . ARG A 1 93 ? 19.688 32.640 11.924 1.00 17.37 263 ARG A CA 1
ATOM 1318 C C . ARG A 1 93 ? 19.968 34.114 12.142 1.00 17.42 263 ARG A C 1
ATOM 1319 O O . ARG A 1 93 ? 20.398 34.516 13.238 1.00 17.64 263 ARG A O 1
ATOM 1340 N N . ILE A 1 94 ? 19.741 34.929 11.104 1.00 15.73 264 ILE A N 1
ATOM 1341 C CA . ILE A 1 94 ? 20.025 36.357 11.192 1.00 16.63 264 ILE A CA 1
ATOM 1342 C C . ILE A 1 94 ? 19.179 37.004 12.289 1.00 16.69 264 ILE A C 1
ATOM 1343 O O . ILE A 1 94 ? 19.692 37.724 13.157 1.00 17.57 264 ILE A O 1
ATOM 1359 N N . VAL A 1 95 ? 17.876 36.723 12.304 1.00 16.36 265 VAL A N 1
ATOM 1360 C CA . VAL A 1 95 ? 17.015 37.349 13.302 1.00 16.89 265 VAL A CA 1
ATOM 1361 C C . VAL A 1 95 ? 17.337 36.847 14.706 1.00 16.81 265 VAL A C 1
ATOM 1362 O O . VAL A 1 95 ? 17.255 37.605 15.679 1.00 16.58 265 VAL A O 1
ATOM 1375 N N . THR A 1 96 ? 17.723 35.576 14.833 1.00 16.15 266 THR A N 1
ATOM 1376 C CA . THR A 1 96 ? 18.011 35.001 16.140 1.00 16.37 266 THR A CA 1
ATOM 1377 C C . THR A 1 96 ? 19.285 35.574 16.726 1.00 17.22 266 THR A C 1
ATOM 1378 O O . THR A 1 96 ? 19.336 35.895 17.915 1.00 16.68 266 THR A O 1
ATOM 1389 N N . LEU A 1 97 ? 20.315 35.739 15.897 1.00 17.36 267 LEU A N 1
ATOM 1390 C CA . LEU A 1 97 ? 21.560 36.325 16.380 1.00 16.82 267 LEU A CA 1
ATOM 1391 C C . LEU A 1 97 ? 21.360 37.777 16.789 1.00 16.74 267 LEU A C 1
ATOM 1392 O O . LEU A 1 97 ? 21.900 38.222 17.801 1.00 17.87 267 LEU A O 1
ATOM 1408 N N . ILE A 1 98 ? 20.607 38.543 15.995 1.00 17.32 268 ILE A N 1
ATOM 1409 C CA . ILE A 1 98 ? 20.328 39.924 16.372 1.00 17.44 268 ILE A CA 1
ATOM 1410 C C . ILE A 1 98 ? 19.499 39.966 17.653 1.00 15.91 268 ILE A C 1
ATOM 1411 O O . ILE A 1 98 ? 19.735 40.794 18.540 1.00 17.21 268 ILE A O 1
ATOM 1427 N N . SER A 1 99 ? 18.530 39.064 17.773 1.00 16.62 269 SER A N 1
ATOM 1428 C CA . SER A 1 99 ? 17.704 38.976 18.976 1.00 16.61 269 SER A CA 1
ATOM 1429 C C . SER A 1 99 ? 18.567 38.672 20.194 1.00 16.37 269 SER A C 1
ATOM 1430 O O . SER A 1 99 ? 18.379 39.266 21.264 1.00 17.89 269 SER A O 1
ATOM 1438 N N . PHE A 1 100 ? 19.544 37.776 20.050 1.00 16.97 270 PHE A N 1
ATOM 1439 C CA . PHE A 1 100 ? 20.446 37.522 21.169 1.00 16.45 270 PHE A CA 1
ATOM 14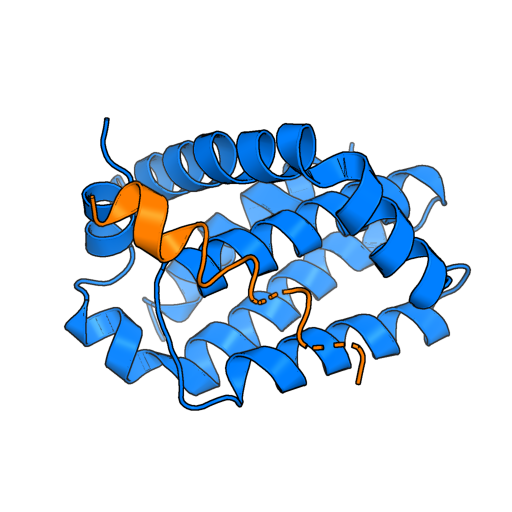40 C C . PHE A 1 100 ? 21.301 38.748 21.467 1.00 14.99 270 PHE A C 1
ATOM 1441 O O . PHE A 1 100 ? 21.541 39.078 22.633 1.00 17.13 270 PHE A O 1
ATOM 1458 N N . GLY A 1 101 ? 21.718 39.458 20.426 1.00 16.62 271 GLY A N 1
ATOM 1459 C CA . GLY A 1 101 ? 22.385 40.731 20.625 1.00 17.69 271 GLY A CA 1
ATOM 1460 C C . GLY A 1 101 ? 21.573 41.711 21.459 1.00 17.58 271 GLY A C 1
ATOM 1461 O O . GLY A 1 101 ? 22.106 42.366 22.353 1.00 18.26 271 GLY A O 1
ATOM 1465 N N . ALA A 1 102 ? 20.268 41.813 21.187 1.00 17.35 272 ALA A N 1
ATOM 1466 C CA . ALA A 1 102 ? 19.398 42.687 21.981 1.00 19.65 272 ALA A CA 1
ATOM 1467 C C . ALA A 1 102 ? 19.264 42.185 23.412 1.00 14.56 272 ALA A C 1
ATOM 1468 O O . ALA A 1 102 ? 19.169 42.982 24.351 1.00 17.70 272 ALA A O 1
ATOM 1475 N N . PHE A 1 103 ? 19.219 40.862 23.595 1.00 16.96 273 PHE A N 1
ATOM 1476 C CA . PHE A 1 103 ? 19.157 40.293 24.931 1.00 15.43 273 PHE A CA 1
ATOM 1477 C C . PHE A 1 103 ? 20.405 40.651 25.728 1.00 16.30 273 PHE A C 1
ATOM 1478 O O . PHE A 1 103 ? 20.327 41.043 26.898 1.00 17.57 273 PHE A O 1
ATOM 1495 N N . VAL A 1 104 ? 21.570 40.547 25.093 1.00 16.64 274 VAL A N 1
ATOM 1496 C CA . VAL A 1 104 ? 22.809 40.960 25.733 1.00 17.97 274 VAL A CA 1
ATOM 1497 C C . VAL A 1 104 ? 22.823 42.462 25.962 1.00 16.74 274 VAL A C 1
ATOM 1498 O O . VAL A 1 104 ? 23.343 42.939 26.971 1.00 17.86 274 VAL A O 1
ATOM 1511 N N . ALA A 1 105 ? 22.266 43.239 25.031 1.00 17.06 275 ALA A N 1
ATOM 1512 C CA . ALA A 1 105 ? 22.189 44.682 25.231 1.00 18.35 275 ALA A CA 1
ATOM 1513 C C . ALA A 1 105 ? 21.415 45.034 26.501 1.00 17.37 275 ALA A C 1
ATOM 1514 O O . ALA A 1 105 ? 21.818 45.934 27.251 1.00 17.76 275 ALA A O 1
ATOM 1521 N N . LYS A 1 106 ? 20.309 44.335 26.769 1.00 17.61 276 LYS A N 1
ATOM 1522 C CA . LYS A 1 106 ? 19.599 44.529 28.032 1.00 18.59 276 LYS A CA 1
ATOM 1523 C C . LYS A 1 106 ? 20.529 44.264 29.212 1.00 17.63 276 LYS A C 1
ATOM 1524 O O . LYS A 1 106 ? 20.564 45.029 30.183 1.00 19.85 276 LYS A O 1
ATOM 1543 N N . HIS A 1 107 ? 21.287 43.161 29.141 1.00 17.86 277 HIS A N 1
ATOM 1544 C CA . HIS A 1 107 ? 22.244 42.848 30.201 1.00 18.08 277 HIS A CA 1
ATOM 1545 C C . HIS A 1 107 ? 23.254 43.973 30.370 1.00 17.04 277 HIS A C 1
ATOM 1546 O O . HIS A 1 107 ? 23.544 44.391 31.490 1.00 18.99 277 HIS A O 1
ATOM 1560 N N . LEU A 1 108 ? 23.803 44.463 29.258 1.00 19.07 278 LEU A N 1
ATOM 1561 C CA . LEU A 1 108 ? 24.792 45.529 29.314 1.00 18.18 278 LEU A CA 1
ATOM 1562 C C . LEU A 1 108 ? 24.227 46.761 30.004 1.00 18.96 278 LEU A C 1
ATOM 1563 O O . LEU A 1 108 ? 24.914 47.398 30.804 1.00 21.57 278 LEU A O 1
ATOM 1579 N N . LYS A 1 109 ? 22.970 47.099 29.722 1.00 19.06 279 LYS A N 1
ATOM 1580 C CA . LYS A 1 109 ? 22.319 48.193 30.432 1.00 21.77 279 LYS A CA 1
ATOM 1581 C C . LYS A 1 109 ? 22.295 47.930 31.938 1.00 20.53 279 LYS A C 1
ATOM 1582 O O . LYS A 1 109 ? 22.633 48.807 32.735 1.00 21.88 279 LYS A O 1
ATOM 1601 N N . THR A 1 110 ? 21.891 46.718 32.357 1.00 21.12 280 THR A N 1
ATOM 1602 C CA . THR A 1 110 ? 21.746 46.465 33.788 1.00 20.52 280 THR A CA 1
ATOM 1603 C C . THR A 1 110 ? 23.076 46.490 34.532 1.00 20.17 280 THR A C 1
ATOM 1604 O O . THR A 1 110 ? 23.084 46.764 35.741 1.00 22.72 280 THR A O 1
ATOM 1615 N N . ILE A 1 111 ? 24.197 46.205 33.863 1.00 20.89 281 ILE A N 1
ATOM 1616 C CA . ILE A 1 111 ? 25.510 46.243 34.511 1.00 21.90 281 ILE A CA 1
ATOM 1617 C C . ILE A 1 111 ? 26.219 47.584 34.308 1.00 20.78 281 ILE A C 1
ATOM 1618 O O . ILE A 1 111 ? 27.411 47.705 34.601 1.00 21.93 281 ILE A O 1
ATOM 1634 N N . ASN A 1 112 ? 25.514 48.593 33.808 1.00 19.23 282 ASN A N 1
ATOM 1635 C CA . ASN A 1 112 ? 26.070 49.936 33.617 1.00 21.42 282 ASN A CA 1
ATOM 1636 C C . ASN A 1 112 ? 27.183 49.921 32.570 1.00 22.44 282 ASN A C 1
ATOM 1637 O O . ASN A 1 112 ? 28.201 50.603 32.701 1.00 23.92 282 ASN A O 1
ATOM 1648 N N . GLN A 1 113 ? 26.976 49.139 31.508 1.00 21.30 283 GLN A N 1
ATOM 1649 C CA . GLN A 1 113 ? 27.866 49.141 30.353 1.00 17.52 283 GLN A CA 1
ATOM 1650 C C . GLN A 1 113 ? 27.081 49.508 29.098 1.00 17.43 283 GLN A C 1
ATOM 1651 O O . GLN A 1 113 ? 27.269 48.900 28.046 1.00 17.48 283 GLN A O 1
ATOM 1665 N N . GLU A 1 114 ? 26.261 50.559 29.184 1.00 18.26 284 GLU A N 1
ATOM 1666 C CA . GLU A 1 114 ? 25.484 50.973 28.024 1.00 19.33 284 GLU A CA 1
ATOM 1667 C C . GLU A 1 114 ? 26.367 51.357 26.850 1.00 17.95 284 GLU A C 1
ATOM 1668 O O . GLU A 1 114 ? 25.932 51.251 25.699 1.00 18.73 284 GLU A O 1
ATOM 1680 N N . SER A 1 115 ? 27.578 51.847 27.114 1.00 18.03 285 SER A N 1
ATOM 1681 C CA . SER A 1 115 ? 28.457 52.282 26.036 1.00 19.50 285 SER A CA 1
ATOM 1682 C C . SER A 1 115 ? 28.918 51.134 25.143 1.00 18.43 285 SER A C 1
ATOM 1683 O O . SER A 1 115 ? 29.446 51.387 24.067 1.00 20.02 285 SER A O 1
ATOM 1691 N N . CYS A 1 116 ? 28.729 49.891 25.561 1.00 18.59 286 CYS A N 1
ATOM 1692 C CA . CYS A 1 116 ? 29.092 48.756 24.735 1.00 17.88 286 CYS A CA 1
ATOM 1693 C C . CYS A 1 116 ? 28.028 48.436 23.692 1.00 16.88 286 CYS A C 1
ATOM 1694 O O . CYS A 1 116 ? 28.314 47.681 22.761 1.00 17.43 286 CYS A O 1
ATOM 1701 N N . ILE A 1 117 ? 26.822 48.992 23.822 1.00 17.21 287 ILE A N 1
ATOM 1702 C CA . ILE A 1 117 ? 25.691 48.529 23.015 1.00 17.51 287 ILE A CA 1
ATOM 1703 C C . ILE A 1 117 ? 25.829 48.974 21.559 1.00 18.72 287 ILE A C 1
ATOM 1704 O O . ILE A 1 117 ? 25.685 48.168 20.630 1.00 18.78 287 ILE A O 1
ATOM 1720 N N . GLU A 1 118 ? 26.078 50.256 21.329 1.00 17.94 288 GLU A N 1
ATOM 1721 C CA . GLU A 1 118 ? 26.271 50.722 19.961 1.00 19.85 288 GLU A CA 1
ATOM 1722 C C . GLU A 1 118 ? 27.435 50.009 19.302 1.00 20.83 288 GLU A C 1
ATOM 1723 O O . GLU A 1 118 ? 27.287 49.558 18.150 1.00 19.56 288 GLU A O 1
ATOM 1735 N N . PRO A 1 119 ? 28.592 49.843 19.955 1.00 18.25 289 PRO A N 1
ATOM 1736 C CA . PRO A 1 119 ? 29.660 49.053 19.325 1.00 19.04 289 PRO A CA 1
ATOM 1737 C C . PRO A 1 119 ? 29.253 47.622 19.038 1.00 20.47 289 PRO A C 1
ATOM 1738 O O . PRO A 1 119 ? 29.659 47.062 18.016 1.00 18.28 289 PRO A O 1
ATOM 1749 N N . LEU A 1 120 ? 28.499 47.000 19.936 1.00 18.66 290 LEU A N 1
ATOM 1750 C CA . LEU A 1 120 ? 27.994 45.660 19.659 1.00 19.22 290 LEU A CA 1
ATOM 1751 C C . LEU A 1 120 ? 27.148 45.646 18.389 1.00 17.92 290 LEU A C 1
ATOM 1752 O O . LEU A 1 120 ? 27.309 44.765 17.531 1.00 17.47 290 LEU A O 1
ATOM 1768 N N . ALA A 1 121 ? 26.239 46.615 18.242 1.00 17.92 291 ALA A N 1
ATOM 1769 C CA . ALA A 1 121 ? 25.447 46.684 17.017 1.00 17.73 291 ALA A CA 1
ATOM 1770 C C . ALA A 1 121 ? 26.328 46.866 15.796 1.00 19.21 291 ALA A C 1
ATOM 1771 O O . ALA A 1 121 ? 26.057 46.283 14.741 1.00 18.96 291 ALA A O 1
ATOM 1778 N N . GLU A 1 122 ? 27.365 47.703 15.907 1.00 18.15 292 GLU A N 1
ATOM 1779 C CA . GLU A 1 122 ? 28.281 47.907 14.787 1.00 20.59 292 GLU A CA 1
ATOM 1780 C C . GLU A 1 122 ? 29.013 46.620 14.434 1.00 21.58 292 GLU A C 1
ATOM 1781 O O . GLU A 1 122 ? 29.160 46.283 13.257 1.00 22.45 292 GLU A O 1
ATOM 1793 N N . SER A 1 123 ? 29.471 45.881 15.447 1.00 19.79 293 SER A N 1
ATOM 1794 C CA . SER A 1 123 ? 30.166 44.624 15.197 1.00 21.07 293 SER A CA 1
ATOM 1795 C C . SER A 1 123 ? 29.247 43.609 14.533 1.00 19.38 293 SER A C 1
ATOM 1796 O O . SER A 1 123 ? 29.656 42.921 13.588 1.00 21.53 293 SER A O 1
ATOM 1804 N N . ILE A 1 124 ? 28.006 43.499 15.011 1.00 17.38 294 ILE A N 1
ATOM 1805 C CA . ILE A 1 124 ? 27.065 42.578 14.382 1.00 17.71 294 ILE A CA 1
ATOM 1806 C C . ILE A 1 124 ? 26.866 42.965 12.925 1.00 18.66 294 ILE A C 1
ATOM 1807 O O . ILE A 1 124 ? 26.895 42.116 12.020 1.00 18.08 294 ILE A O 1
ATOM 1823 N N . THR A 1 125 ? 26.652 44.255 12.680 1.00 20.00 295 THR A N 1
ATOM 1824 C CA . THR A 1 125 ? 26.413 44.723 11.321 1.00 18.88 295 THR A CA 1
ATOM 1825 C C . THR A 1 125 ? 27.626 44.473 10.446 1.00 18.22 295 THR A C 1
ATOM 1826 O O . THR A 1 125 ? 27.495 44.023 9.301 1.00 19.59 295 THR A O 1
ATOM 1837 N N . ASP A 1 126 ? 28.818 44.782 10.962 1.00 21.48 296 ASP A N 1
ATOM 1838 C CA . ASP A 1 126 ? 30.043 44.606 10.189 1.00 24.16 296 ASP A CA 1
ATOM 1839 C C . ASP A 1 126 ? 30.169 43.175 9.708 1.00 22.16 296 ASP A C 1
ATOM 1840 O O . ASP A 1 126 ? 30.436 42.915 8.530 1.00 21.48 296 ASP A O 1
ATOM 1849 N N . VAL A 1 127 ? 30.028 42.229 10.633 1.00 20.57 297 VAL A N 1
ATOM 1850 C CA . VAL A 1 127 ? 30.233 40.829 10.287 1.00 22.58 297 VAL A CA 1
ATOM 1851 C C . VAL A 1 127 ? 29.123 40.335 9.368 1.00 20.76 297 VAL A C 1
ATOM 1852 O O . VAL A 1 127 ? 29.372 39.605 8.401 1.00 20.62 297 VAL A O 1
ATOM 1865 N N . LEU A 1 128 ? 27.881 40.699 9.667 1.00 18.72 298 LEU A N 1
ATOM 1866 C CA . LEU A 1 128 ? 26.759 40.282 8.836 1.00 18.76 298 LEU A CA 1
ATOM 1867 C C . LEU A 1 128 ? 26.961 40.718 7.386 1.00 18.79 298 LEU A C 1
ATOM 1868 O O . LEU A 1 128 ? 26.782 39.930 6.444 1.00 19.40 298 LEU A O 1
ATOM 1884 N N . VAL A 1 129 ? 27.304 41.987 7.181 1.00 19.18 299 VAL A N 1
ATOM 1885 C CA . VAL A 1 129 ? 27.396 42.481 5.818 1.00 20.36 299 VAL A CA 1
ATOM 1886 C C . VAL A 1 129 ? 28.651 41.954 5.133 1.00 21.16 299 VAL A C 1
ATOM 1887 O O . VAL A 1 129 ? 28.622 41.593 3.955 1.00 23.40 299 VAL A O 1
ATOM 1900 N N . ARG A 1 130 ? 29.768 41.881 5.864 1.00 22.37 300 ARG A N 1
ATOM 1901 C CA . ARG A 1 130 ? 31.016 41.404 5.278 1.00 24.79 300 ARG A CA 1
ATOM 1902 C C . ARG A 1 130 ? 30.897 39.953 4.838 1.00 22.45 300 ARG A C 1
ATOM 1903 O O . ARG A 1 130 ? 31.407 39.575 3.778 1.00 29.10 300 ARG A O 1
ATOM 1924 N N . THR A 1 131 ? 30.220 39.118 5.634 1.00 19.65 301 THR A N 1
ATOM 1925 C CA . THR A 1 131 ? 30.153 37.697 5.330 1.00 23.63 301 THR A CA 1
ATOM 1926 C C . THR A 1 131 ? 28.959 37.329 4.465 1.00 21.28 301 THR A C 1
ATOM 1927 O O . THR A 1 131 ? 29.045 36.363 3.700 1.00 24.92 301 THR A O 1
ATOM 1938 N N . LYS A 1 132 ? 27.844 38.058 4.555 1.00 19.52 302 LYS A N 1
ATOM 1939 C CA . LYS A 1 132 ? 26.609 37.624 3.915 1.00 20.59 302 LYS A CA 1
ATOM 1940 C C . LYS A 1 132 ? 26.093 38.588 2.863 1.00 21.39 302 LYS A C 1
ATOM 1941 O O . LYS A 1 132 ? 24.964 38.412 2.421 1.00 21.15 302 LYS A O 1
ATOM 1960 N N . ARG A 1 133 ? 26.878 39.584 2.440 1.00 21.29 303 ARG A N 1
ATOM 1961 C CA . ARG A 1 133 ? 26.383 40.573 1.484 1.00 22.08 303 ARG A CA 1
ATOM 1962 C C . ARG A 1 133 ? 25.690 39.918 0.298 1.00 21.40 303 ARG A C 1
ATOM 1963 O O . ARG A 1 133 ? 24.574 40.291 -0.073 1.00 21.47 303 ARG A O 1
ATOM 1984 N N . ASP A 1 134 ? 26.350 38.963 -0.344 1.00 21.35 304 ASP A N 1
ATOM 1985 C CA . ASP A 1 134 ? 25.772 38.398 -1.560 1.00 22.92 304 ASP A CA 1
ATOM 1986 C C . ASP A 1 134 ? 24.452 37.694 -1.264 1.00 21.21 304 ASP A C 1
ATOM 1987 O O . ASP A 1 134 ? 23.479 37.836 -2.019 1.00 21.12 304 ASP A O 1
ATOM 1996 N N . TRP A 1 135 ? 24.409 36.911 -0.182 1.00 21.97 305 TRP A N 1
ATOM 1997 C CA . TRP A 1 135 ? 23.170 36.252 0.208 1.00 21.22 305 TRP A CA 1
ATOM 1998 C C . TRP A 1 135 ? 22.080 37.272 0.484 1.00 20.53 305 TRP A C 1
ATOM 1999 O O . TRP A 1 135 ? 20.939 37.106 0.043 1.00 20.13 305 TRP A O 1
ATOM 2020 N N . LEU A 1 136 ? 22.414 38.336 1.214 1.00 19.64 306 LEU A N 1
ATOM 2021 C CA . LEU A 1 136 ? 21.415 39.337 1.547 1.00 19.27 306 LEU A CA 1
ATOM 2022 C C . LEU A 1 136 ? 20.815 39.947 0.291 1.00 20.83 306 LEU A C 1
ATOM 2023 O O . LEU A 1 136 ? 19.594 40.087 0.185 1.00 20.73 306 LEU A O 1
ATOM 2039 N N . VAL A 1 137 ? 21.661 40.315 -0.678 1.00 20.36 307 VAL A N 1
ATOM 2040 C CA . VAL A 1 137 ? 21.142 40.955 -1.884 1.00 21.25 307 VAL A CA 1
ATOM 2041 C C . VAL A 1 137 ? 20.312 39.962 -2.681 1.00 19.95 307 VAL A C 1
ATOM 2042 O O . VAL A 1 137 ? 19.251 40.309 -3.205 1.00 20.86 307 VAL A O 1
ATOM 2055 N N . LYS A 1 138 ? 20.770 38.708 -2.773 1.00 20.21 308 LYS A N 1
ATOM 2056 C CA . LYS A 1 138 ? 20.003 37.687 -3.487 1.00 20.18 308 LYS A CA 1
ATOM 2057 C C . LYS A 1 138 ? 18.633 37.499 -2.867 1.00 22.37 308 LYS A C 1
ATOM 2058 O O . LYS A 1 138 ? 17.678 37.157 -3.565 1.00 22.35 308 LYS A O 1
ATOM 2077 N N . GLN A 1 139 ? 18.526 37.712 -1.563 1.00 20.92 309 GLN A N 1
ATOM 2078 C CA . GLN A 1 139 ? 17.272 37.566 -0.846 1.00 21.48 309 GLN A CA 1
ATOM 2079 C C . GLN A 1 139 ? 16.470 38.851 -0.785 1.00 22.71 309 GLN A C 1
ATOM 2080 O O . GLN A 1 139 ? 15.514 38.926 -0.006 1.00 23.81 309 GLN A O 1
ATOM 2094 N N . ARG A 1 140 ? 16.841 39.852 -1.590 1.00 23.78 310 ARG A N 1
ATOM 2095 C CA . ARG A 1 140 ? 16.149 41.135 -1.690 1.00 23.91 310 ARG A CA 1
ATOM 2096 C C . ARG A 1 140 ? 16.357 42.013 -0.450 1.00 22.53 310 ARG A C 1
ATOM 2097 O O . ARG A 1 140 ? 15.536 42.879 -0.150 1.00 22.94 310 ARG A O 1
ATOM 2118 N N . GLY A 1 141 ? 17.468 41.800 0.254 1.00 21.67 311 GLY A N 1
ATOM 2119 C CA . GLY A 1 141 ? 17.873 42.668 1.345 1.00 21.85 311 GLY A CA 1
ATOM 2120 C C . GLY A 1 141 ? 16.804 42.776 2.402 1.00 18.75 311 GLY A C 1
ATOM 2121 O O . GLY A 1 141 ? 16.084 41.821 2.701 1.00 18.54 311 GLY A O 1
ATOM 2125 N N . TRP A 1 142 ? 16.679 43.964 2.970 1.00 18.81 312 TRP A N 1
ATOM 2126 C CA . TRP A 1 142 ? 15.767 44.125 4.082 1.00 18.20 312 TRP A CA 1
ATOM 2127 C C . TRP A 1 142 ? 14.306 44.068 3.645 1.00 18.91 312 TRP A C 1
ATOM 2128 O O . TRP A 1 142 ? 13.447 43.706 4.445 1.00 19.63 312 TRP A O 1
ATOM 2149 N N . ASP A 1 143 ? 14.000 44.371 2.387 1.00 19.40 313 ASP A N 1
ATOM 2150 C CA . ASP A 1 143 ? 12.656 44.095 1.903 1.00 20.70 313 ASP A CA 1
ATOM 2151 C C . ASP A 1 143 ? 12.357 42.603 1.967 1.00 20.01 313 ASP A C 1
ATOM 2152 O O . ASP A 1 143 ? 11.241 42.200 2.328 1.00 20.99 313 ASP A O 1
ATOM 2161 N N . GLY A 1 144 ? 13.332 41.772 1.608 1.00 20.14 314 GLY A N 1
ATOM 2162 C CA . GLY A 1 144 ? 13.152 40.333 1.715 1.00 19.98 314 GLY A CA 1
ATOM 2163 C C . GLY A 1 144 ? 12.959 39.875 3.144 1.00 18.31 314 GLY A C 1
ATOM 2164 O O . GLY A 1 144 ? 12.149 38.983 3.418 1.00 19.00 314 GLY A O 1
ATOM 2168 N N . PHE A 1 145 ? 13.696 40.481 4.072 1.00 19.00 315 PHE A N 1
ATOM 2169 C CA . PHE A 1 145 ? 13.520 40.195 5.494 1.00 17.71 315 PHE A CA 1
ATOM 2170 C C . PHE A 1 145 ? 12.089 40.481 5.926 1.00 18.12 315 PHE A C 1
ATOM 2171 O O . PHE A 1 145 ? 11.437 39.640 6.550 1.00 18.29 315 PHE A O 1
ATOM 2188 N N . VAL A 1 146 ? 11.575 41.661 5.571 1.00 17.81 316 VAL A N 1
ATOM 2189 C CA . VAL A 1 146 ? 10.202 42.010 5.921 1.00 19.18 316 VAL A CA 1
ATOM 2190 C C . VAL A 1 146 ? 9.231 40.993 5.331 1.00 19.55 316 VAL A C 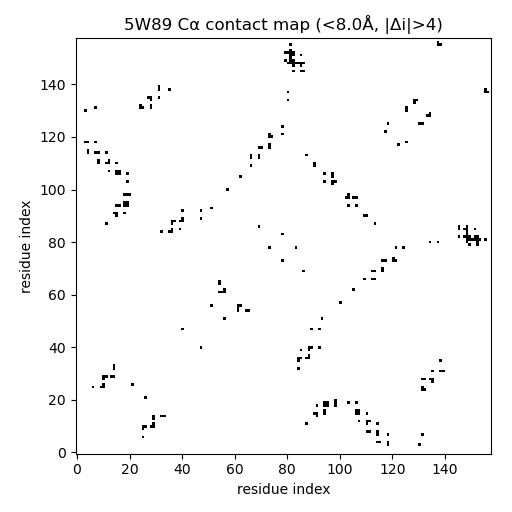1
ATOM 2191 O O . VAL A 1 146 ? 8.290 40.556 5.995 1.00 20.39 316 VAL A O 1
ATOM 2204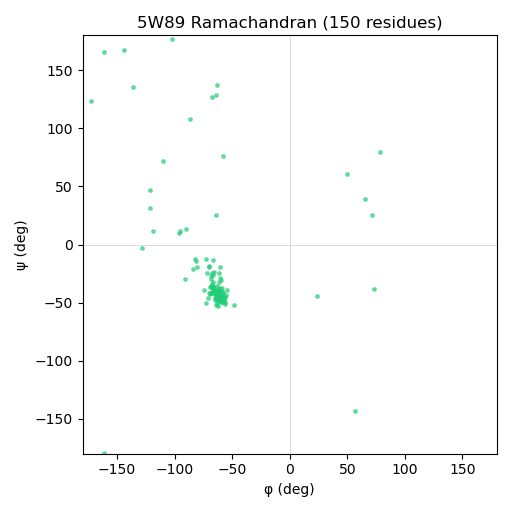 N N . GLU A 1 147 ? 9.418 40.631 4.065 1.00 19.67 317 GLU A N 1
ATOM 2205 C CA . GLU A 1 147 ? 8.502 39.686 3.437 1.00 19.92 317 GLU A CA 1
ATOM 2206 C C . GLU A 1 147 ? 8.557 38.320 4.108 1.00 20.02 317 GLU A C 1
ATOM 2207 O O . GLU A 1 147 ? 7.515 37.675 4.291 1.00 21.73 317 GLU A O 1
ATOM 2219 N N . PHE A 1 148 ? 9.750 37.854 4.469 1.00 19.64 318 PHE A N 1
ATOM 2220 C CA . PHE A 1 148 ? 9.886 36.506 5.009 1.00 18.46 318 PHE A CA 1
ATOM 2221 C C . PHE A 1 148 ? 9.117 36.363 6.314 1.00 18.99 318 PHE A C 1
ATOM 2222 O O . PHE A 1 148 ? 8.495 35.325 6.573 1.00 22.12 318 PHE A O 1
ATOM 2239 N N . PHE A 1 149 ? 9.168 37.389 7.155 1.00 19.87 319 PHE A N 1
ATOM 2240 C CA . PHE A 1 149 ? 8.534 37.369 8.463 1.00 20.76 319 PHE A CA 1
ATOM 2241 C C . PHE A 1 149 ? 7.145 38.014 8.465 1.00 22.54 319 PHE A C 1
ATOM 2242 O O . PHE A 1 149 ? 6.573 38.230 9.540 1.00 27.04 319 PHE A O 1
ATOM 2259 N N . HIS A 1 150 ? 6.596 38.324 7.293 1.00 24.57 320 HIS A N 1
ATOM 2260 C CA . HIS A 1 150 ? 5.312 39.001 7.206 1.00 28.61 320 HIS A CA 1
ATOM 2261 C C . HIS A 1 150 ? 4.211 38.142 7.799 1.00 37.25 320 HIS A C 1
ATOM 2262 O O . HIS A 1 150 ? 4.157 36.931 7.567 1.00 38.31 320 HIS A O 1
ATOM 2276 N N . VAL A 1 151 ? 3.334 38.789 8.566 1.00 41.61 321 VAL A N 1
ATOM 2277 C CA . VAL A 1 151 ? 2.084 38.208 9.058 1.00 49.01 321 VAL A CA 1
ATOM 2278 C C . VAL A 1 151 ? 2.177 36.716 9.346 1.00 57.99 321 VAL A C 1
ATOM 2279 O O . VAL A 1 151 ? 2.778 36.307 10.346 1.00 64.50 321 VAL A O 1
ATOM 2286 N N . ILE B 2 2 ? 31.922 25.204 22.351 1.00 22.06 1 ILE B N 1
ATOM 2287 C CA . ILE B 2 2 ? 31.254 24.781 21.123 1.00 19.95 1 ILE B CA 1
ATOM 2288 C C . ILE B 2 2 ? 29.740 24.786 21.293 1.00 19.47 1 ILE B C 1
ATOM 2289 O O . ILE B 2 2 ? 29.003 25.208 20.413 1.00 20.23 1 ILE B O 1
ATOM 2305 N N . TRP B 2 3 ? 29.277 24.298 22.424 1.00 20.39 2 TRP B N 1
ATOM 2306 C CA . TRP B 2 3 ? 27.832 24.117 22.598 1.00 20.75 2 TRP B CA 1
ATOM 2307 C C . TRP B 2 3 ? 27.059 25.410 22.426 1.00 22.88 2 TRP B C 1
ATOM 2308 O O . TRP B 2 3 ? 25.934 25.403 21.939 1.00 22.62 2 TRP B O 1
ATOM 2366 N N . GLN B 2 6 ? 26.683 26.484 18.730 1.00 18.89 5 GLN B N 1
ATOM 2367 C CA . GLN B 2 6 ? 25.867 25.484 18.051 1.00 19.86 5 GLN B CA 1
ATOM 2368 C C . GLN B 2 6 ? 24.399 25.576 18.453 1.00 21.59 5 GLN B C 1
ATOM 2369 O O . GLN B 2 6 ? 23.513 25.446 17.609 1.00 21.96 5 GLN B O 1
ATOM 2383 N N . GLU B 2 7 ? 24.142 25.853 19.735 1.00 19.70 6 GLU B N 1
ATOM 2384 C CA . GLU B 2 7 ? 22.764 26.020 20.181 1.00 21.68 6 GLU B CA 1
ATOM 2385 C C . GLU B 2 7 ? 22.122 27.245 19.537 1.00 22.42 6 GLU B C 1
ATOM 2386 O O . GLU B 2 7 ? 20.956 27.204 19.147 1.00 20.63 6 GLU B O 1
ATOM 2398 N N . LEU B 2 8 ? 22.850 28.339 19.419 1.00 19.64 7 LEU B N 1
ATOM 2399 C CA . LEU B 2 8 ? 22.288 29.518 18.759 1.00 19.79 7 LEU B CA 1
ATOM 2400 C C . LEU B 2 8 ? 21.981 29.245 17.300 1.00 18.95 7 LEU B C 1
ATOM 2401 O O . LEU B 2 8 ? 20.891 29.582 16.847 1.00 19.12 7 LEU B O 1
ATOM 2436 N N . ARG B 2 10 ? 21.347 26.439 15.917 1.00 19.42 9 ARG B N 1
ATOM 2437 C CA . ARG B 2 10 ? 20.235 25.511 15.816 1.00 20.64 9 ARG B CA 1
ATOM 2438 C C . ARG B 2 10 ? 18.903 26.224 16.046 1.00 21.37 9 ARG B C 1
ATOM 2439 O O . ARG B 2 10 ? 17.931 26.007 15.323 1.00 21.20 9 ARG B O 1
ATOM 2460 N N . LEU B 2 11 ? 18.858 27.082 17.058 1.00 20.48 10 LEU B N 1
ATOM 2461 C CA . LEU B 2 11 ? 17.645 27.861 17.277 1.00 21.18 10 LEU B CA 1
ATOM 2462 C C . LEU B 2 11 ? 17.292 28.684 16.047 1.00 21.17 10 LEU B C 1
ATOM 2463 O O . LEU B 2 11 ? 16.124 28.751 15.645 1.00 20.99 10 LEU B O 1
ATOM 2479 N N . GLY B 2 12 ? 18.287 29.337 15.445 1.00 19.16 11 GLY B N 1
ATOM 2480 C CA . GLY B 2 12 ? 18.022 30.128 14.261 1.00 20.61 11 GLY B CA 1
ATOM 2481 C C . GLY B 2 12 ? 17.438 29.288 13.141 1.00 18.98 11 GLY B C 1
ATOM 2482 O O . GLY B 2 12 ? 16.545 29.730 12.419 1.00 19.18 11 GLY B O 1
ATOM 2486 N N . ASP B 2 13 ? 17.956 28.069 12.962 1.00 19.95 12 ASP B N 1
ATOM 2487 C CA . ASP B 2 13 ? 17.421 27.174 11.935 1.00 21.05 12 ASP B CA 1
ATOM 2488 C C . ASP B 2 13 ? 15.986 26.751 12.253 1.00 23.55 12 ASP B C 1
ATOM 2489 O O . ASP B 2 13 ? 15.154 26.612 11.343 1.00 24.67 12 ASP B O 1
ATOM 2498 N N A GLU B 2 14 ? 15.680 26.549 13.535 0.50 25.04 13 GLU B N 1
ATOM 2499 N N B GLU B 2 14 ? 15.675 26.541 13.532 0.50 25.10 13 GLU B N 1
ATOM 2500 C CA A GLU B 2 14 ? 14.324 26.185 13.929 0.50 27.80 13 GLU B CA 1
ATOM 2501 C CA B GLU B 2 14 ? 14.310 26.182 13.898 0.50 27.58 13 GLU B CA 1
ATOM 2502 C C A GLU B 2 14 ? 13.362 27.341 13.693 0.50 25.98 13 GLU B C 1
ATOM 2503 C C B GLU B 2 14 ? 13.364 27.349 13.658 0.50 25.77 13 GLU B C 1
ATOM 2504 O O A GLU B 2 14 ? 12.231 27.140 13.236 0.50 26.82 13 GLU B O 1
ATOM 2505 O O B GLU B 2 14 ? 12.249 27.165 13.155 0.50 25.66 13 GLU B O 1
ATOM 2528 N N . ILE B 2 15 ? 13.799 28.563 13.986 1.00 25.41 14 ILE B N 1
ATOM 2529 C CA . ILE B 2 15 ? 12.976 29.729 13.704 1.00 25.44 14 ILE B CA 1
ATOM 2530 C C . ILE B 2 15 ? 12.816 29.905 12.198 1.00 25.28 14 ILE B C 1
ATOM 2531 O O . ILE B 2 15 ? 11.737 30.246 11.708 1.00 26.08 14 ILE B O 1
ATOM 2547 N N . ASN B 2 16 ? 13.876 29.656 11.436 1.00 23.67 15 ASN B N 1
ATOM 2548 C CA . ASN B 2 16 ? 13.747 29.717 9.986 1.00 22.22 15 ASN B CA 1
ATOM 2549 C C . ASN B 2 16 ? 12.659 28.772 9.498 1.00 23.90 15 ASN B C 1
ATOM 2550 O O . ASN B 2 16 ? 11.789 29.159 8.711 1.00 26.73 15 ASN B O 1
ATOM 2561 N N . ALA B 2 17 ? 12.677 27.532 9.978 1.00 26.65 16 ALA B N 1
ATOM 2562 C CA . ALA B 2 17 ? 11.691 26.552 9.532 1.00 29.49 16 ALA B CA 1
ATOM 2563 C C . ALA B 2 17 ? 10.278 26.968 9.923 1.00 32.85 16 ALA B C 1
ATOM 2564 O O . ALA B 2 17 ? 9.315 26.700 9.191 1.00 35.63 16 ALA B O 1
ATOM 2571 N N . ARG B 2 18 ? 10.128 27.589 11.091 1.00 30.90 17 ARG B N 1
ATOM 2572 C CA . ARG B 2 18 ? 8.807 28.012 11.540 1.00 33.82 17 ARG B CA 1
ATOM 2573 C C . ARG B 2 18 ? 8.208 29.055 10.604 1.00 37.25 17 ARG B C 1
ATOM 2574 O O . ARG B 2 18 ? 7.022 28.982 10.254 1.00 40.35 17 ARG B O 1
ATOM 2595 N N . TYR B 2 19 ? 9.010 30.047 10.196 1.00 37.12 18 TYR B N 1
ATOM 2596 C CA . TYR B 2 19 ? 8.474 31.094 9.332 1.00 39.91 18 TYR B CA 1
ATOM 2597 C C . TYR B 2 19 ? 8.484 30.709 7.858 1.00 41.16 18 TYR B C 1
ATOM 2598 O O . TYR B 2 19 ? 7.715 31.279 7.078 1.00 43.26 18 TYR B O 1
ATOM 2616 N N . ALA B 2 20 ? 9.310 29.745 7.453 1.00 39.12 19 ALA B N 1
ATOM 2617 C CA . ALA B 2 20 ? 9.235 29.281 6.077 1.00 42.03 19 ALA B CA 1
ATOM 2618 C C . ALA B 2 20 ? 7.985 28.451 5.838 1.00 52.76 19 ALA B C 1
ATOM 2619 O O . ALA B 2 20 ? 7.634 28.198 4.681 1.00 57.14 19 ALA B O 1
ATOM 2626 N N . ARG B 2 21 ? 7.309 28.052 6.909 1.00 55.43 20 ARG B N 1
ATOM 2627 C CA . ARG B 2 21 ? 6.117 27.224 6.863 1.00 60.52 20 ARG B CA 1
ATOM 2628 C C . ARG B 2 21 ? 4.908 28.069 6.485 1.00 64.30 20 ARG B C 1
ATOM 2629 O O . ARG B 2 21 ? 4.687 29.134 7.062 1.00 67.76 20 ARG B O 1
#

Foldseek 3Di:
DCVLLVLQLLLLLVLQLVLAVDDPLSVLLNVLLCVVLVVCCVVCVVVLVVVVVVLVDQDDVSVVVLLVVLLVVLLPPDDDLVSLSNNSSSLSVVSNVCNVNVNNVVRSVSSSSNSVNCCVRCVVVCVVCVHSVSSSVVSDD/DPVVVVVVVVVVVVVVD

CATH classification: 1.10.437.10

B-factor: mean 31.65, std 14.19, range [9.64, 97.79]

Organism: Homo sapiens (NCBI:txid9606)

Solvent-accessible surface area: 8246 Å² total

Radius of gyration: 14.51 Å; Cα contacts (8 Å, |Δi|>4): 151; chains: 2; bounding box: 35×33×38 Å

InterPro domains:
  IPR002475 Bcl2-like [PS50062] (213-314)
  IPR013281 Apoptosis regulator, Mcl-1 [PR01866] (236-252)
  IPR013281 Apoptosis regulator, Mcl-1 [PR01866] (253-266)
  IPR013281 Apoptosis regulator, Mcl-1 [PR01866] (268-283)
  IPR013281 Apoptosis regulator, Mcl-1 [PR01866] (322-335)
  IPR013281 Apoptosis regulator, Mcl-1 [PR01866] (337-350)
  IPR020717 Apoptosis regulator, Bcl-2, BH1 motif, conserved site [PS01080] (253-272)
  IPR020726 Apoptosis regulator, Bcl-2, BH2 motif, conserved site [PS01258] (305-316)
  IPR020728 Apoptosis regulator, Bcl-2, BH3 motif, conserved site [PS01259] (209-223)
  IPR026298 Bcl-2 family [PR01862] (246-258)
  IPR026298 Bcl-2 family [PR01862] (260-288)
  IPR026298 Bcl-2 family [PR01862] (289-313)
  IPR026298 Bcl-2 family [PTHR11256] (165-340)
  IPR026298 Bcl-2 family [cd06845] (175-318)
  IPR036834 Bcl-2-like superfamily [G3DSA:1.10.437.10] (170-319)
  IPR036834 Bcl-2-like superfamily [SSF56854] (117-348)
  IPR046371 Bcl-2, Bcl-2 homology region 1-3 [PF00452] (213-312)
  IPR046371 Bcl-2, Bcl-2 homology region 1-3 [SM00337] (213-312)

GO terms:
  GO:1903378 positive regulation of oxidative stress-induced neuron intrinsic apoptotic signaling pathway (P, IGI)
  GO:0005634 nucleus (C, IDA)
  GO:0005739 mitochondrion (C, IDA)
  GO:0016020 membrane (C, IDA)
  GO:0034097 response to cytokine (P, IDA)
  GO:0006974 DNA damage response (P, IMP)
  GO:0010507 negative regulation of autophagy (P, IMP)
  GO:0097192 extrinsic apoptotic signaling pathway in absence of ligand (P, IMP)
  GO:0005515 protein binding (F, IPI)
  GO:0005739 mitochondrion (C, HTP)
  GO:0005829 cytosol (C, TAS)
  GO:0043066 negative regulation of apoptotic process (P, IDA)
  GO:0051434 BH3 domain binding (F, IPI)
  GO:0043065 positive regulation of apoptotic process (P, IDA)
  GO:0097136 Bcl-2 family protein complex (C, IDA)
  GO:0005737 cytoplasm (C, TAS)
  GO:0005741 mitochondrial outer membrane (C, TAS)
  GO:0008320 transmembrane protein transporter activity (F, TAS)
  GO:2000811 negative regulation of anoikis (P, IMP)
  GO:2001240 negative regulation of extrinsic apoptotic signaling pathway in absence of ligand (P, IMP)

Secondary structure (DSSP, 8-state):
--HHHHHHHHHHHHHHHTT----HHHHHHHHHHHHHHHHHHHHTHHHHHHHHHHHT--SHHHHHHHHHHHHHHHHSS---HHHHHHHHHHHHHHHHHHHHTT-GGGHHHHHHHHHHHHHHHHHHHHHHTTHHHHHHHHT--/------HHHHHHHHHH-

Sequence (158 aa):
GDEELYRQSLEIISRYLREQATSGATSRKALETLRRVGDGVQRNHETAFQGMLRKLDIKNEDDVKSLSRVMIHVFSDGVTNWGRIVTLISFGAFVAKHLKTINQESCIEPLAESITDVLVRTKRDWLVKQRGWDGFVEFFHVIWQELRLGDEEINARYAR

Nearest PDB structures (foldseek):
  5w89-assembly1_A  TM=1.007E+00  e=5.499E-19  Homo sapiens
  5vkc-assembly1_B  TM=9.614E-01  e=1.589E-16  Homo sapiens
  5fc4-assembly1_A  TM=9.688E-01  e=3.987E-16  Homo sapiens
  6stj-assembly1_A  TM=9.128E-01  e=9.082E-16  Homo sapiens
  6qfm-assembly1_A  TM=9.284E-01  e=6.004E-15  Homo sapiens